Protein AF-A0AAN6YR40-F1 (afdb_monomer_lite)

Secondary structure (DSSP, 8-state):
---PPPPPPHHHHHHHHHHHHHHHHH-TTSEEEEEEEE-TTS-EEEEEEEEE-SSSS-EEEEEEEEPPPBSSHHHHHHHHHHHHHHHHHHHHHHHHHHHT-

Structure (mmCIF, N/CA/C/O backbone):
data_AF-A0AAN6YR40-F1
#
_entry.id   AF-A0AAN6YR40-F1
#
loop_
_atom_site.group_PDB
_atom_site.id
_atom_site.type_symbol
_atom_site.label_atom_id
_atom_site.label_alt_id
_atom_site.label_comp_id
_atom_site.label_asym_id
_atom_site.label_entity_id
_atom_site.label_seq_id
_atom_site.pdbx_PDB_ins_code
_atom_site.Cartn_x
_atom_site.Cartn_y
_atom_site.Cartn_z
_atom_site.occupancy
_atom_site.B_iso_or_equiv
_atom_site.auth_seq_id
_atom_site.auth_comp_id
_atom_site.auth_asym_id
_atom_site.auth_atom_id
_atom_site.pdbx_PDB_model_num
ATOM 1 N N . MET A 1 1 ? -0.798 -38.600 4.003 1.00 44.78 1 MET A N 1
ATOM 2 C CA . MET A 1 1 ? -0.277 -37.792 2.881 1.00 44.78 1 MET A CA 1
ATOM 3 C C . MET A 1 1 ? -0.179 -36.358 3.372 1.00 44.78 1 MET A C 1
ATOM 5 O O . MET A 1 1 ? -1.212 -35.741 3.584 1.00 44.78 1 MET A O 1
ATOM 9 N N . SER A 1 2 ? 1.028 -35.888 3.696 1.00 49.97 2 SER A N 1
ATOM 10 C CA . SER A 1 2 ? 1.239 -34.534 4.225 1.00 49.97 2 SER A CA 1
ATOM 11 C C . SER A 1 2 ? 1.398 -33.579 3.044 1.00 49.97 2 SER A C 1
ATOM 13 O O . SER A 1 2 ? 2.329 -33.738 2.258 1.00 49.97 2 SER A O 1
ATOM 15 N N . SER A 1 3 ? 0.455 -32.655 2.865 1.00 53.94 3 SER A N 1
ATOM 16 C CA . SER A 1 3 ? 0.518 -31.642 1.809 1.00 53.94 3 SER A CA 1
ATOM 17 C C . SER A 1 3 ? 1.596 -30.625 2.173 1.00 53.94 3 SER A C 1
ATOM 19 O O . SER A 1 3 ? 1.409 -29.832 3.093 1.00 53.94 3 SER A O 1
ATOM 21 N N . ALA A 1 4 ? 2.733 -30.653 1.478 1.00 56.28 4 ALA A N 1
ATOM 22 C CA . ALA A 1 4 ? 3.735 -29.603 1.592 1.00 56.28 4 ALA A CA 1
ATOM 23 C C . ALA A 1 4 ? 3.126 -28.293 1.068 1.00 56.28 4 ALA A C 1
ATOM 25 O O . ALA A 1 4 ? 2.738 -28.210 -0.097 1.00 56.28 4 ALA A O 1
ATOM 26 N N . ALA A 1 5 ? 2.991 -27.290 1.937 1.00 63.78 5 ALA A N 1
ATOM 27 C CA . ALA A 1 5 ? 2.541 -25.964 1.537 1.00 63.78 5 ALA A CA 1
ATOM 28 C C . ALA A 1 5 ? 3.532 -25.387 0.515 1.00 63.78 5 ALA A C 1
ATOM 30 O O . ALA A 1 5 ? 4.733 -25.308 0.779 1.00 63.78 5 ALA A O 1
ATOM 31 N N . THR A 1 6 ? 3.041 -25.017 -0.667 1.00 64.75 6 THR A N 1
ATOM 32 C CA . THR A 1 6 ? 3.847 -24.349 -1.692 1.00 64.75 6 THR A CA 1
ATOM 33 C C . THR A 1 6 ? 4.402 -23.038 -1.122 1.00 64.75 6 THR A C 1
ATOM 35 O O . THR A 1 6 ? 3.629 -22.273 -0.539 1.00 64.75 6 THR A O 1
ATOM 38 N N . PRO A 1 7 ? 5.709 -22.748 -1.267 1.00 70.94 7 PRO A N 1
ATOM 39 C CA . PRO A 1 7 ? 6.268 -21.489 -0.793 1.00 70.94 7 PRO A CA 1
ATOM 40 C C . PRO A 1 7 ? 5.571 -20.310 -1.482 1.00 70.94 7 PRO A C 1
ATOM 42 O O . PRO A 1 7 ? 5.455 -20.263 -2.708 1.00 70.94 7 PRO A O 1
ATOM 45 N N . VAL A 1 8 ? 5.083 -19.365 -0.678 1.00 72.19 8 VAL A N 1
ATOM 46 C CA . VAL A 1 8 ? 4.442 -18.138 -1.159 1.00 72.19 8 VAL A CA 1
ATOM 47 C C . VAL A 1 8 ? 5.504 -17.281 -1.847 1.00 72.19 8 VAL A C 1
ATOM 49 O O . VAL A 1 8 ? 6.566 -17.028 -1.278 1.00 72.19 8 VAL A O 1
ATOM 52 N N . SER A 1 9 ? 5.241 -16.838 -3.080 1.00 85.12 9 SER A N 1
ATOM 53 C CA . SER A 1 9 ? 6.178 -15.965 -3.789 1.00 85.12 9 SER A CA 1
ATOM 54 C C . SER A 1 9 ? 6.318 -14.617 -3.062 1.00 85.12 9 SER A C 1
ATOM 56 O O . SER A 1 9 ? 5.345 -14.133 -2.476 1.00 85.12 9 SER A O 1
ATOM 58 N N . PRO A 1 10 ? 7.487 -13.951 -3.123 1.00 80.06 10 PRO A N 1
ATOM 59 C CA . PRO A 1 10 ? 7.674 -12.643 -2.489 1.00 80.06 10 PRO A CA 1
ATOM 60 C C . PRO A 1 10 ? 6.643 -11.594 -2.932 1.00 80.06 10 PRO A C 1
ATOM 62 O O . PRO A 1 10 ? 6.196 -10.784 -2.121 1.00 80.06 10 PRO A O 1
ATOM 65 N N . ALA A 1 11 ? 6.227 -11.640 -4.202 1.00 82.56 11 ALA A N 1
ATOM 66 C CA . ALA A 1 11 ? 5.193 -10.764 -4.747 1.00 82.56 11 ALA A CA 1
ATOM 67 C C . ALA A 1 11 ? 3.823 -11.019 -4.101 1.00 82.56 11 ALA A C 1
ATOM 69 O O . ALA A 1 11 ? 3.159 -10.072 -3.684 1.00 82.56 11 ALA A O 1
ATOM 70 N N . ARG A 1 12 ? 3.433 -12.291 -3.940 1.00 85.25 12 ARG A N 1
ATOM 71 C CA . ARG A 1 12 ? 2.177 -12.659 -3.278 1.00 85.25 12 ARG A CA 1
ATOM 72 C C . ARG A 1 12 ? 2.187 -12.276 -1.800 1.00 85.25 12 ARG A C 1
ATOM 74 O O . ARG A 1 12 ? 1.244 -11.651 -1.335 1.00 85.25 12 ARG A O 1
ATOM 81 N N . ALA A 1 13 ? 3.282 -12.554 -1.095 1.00 89.69 13 ALA A N 1
ATOM 82 C CA . ALA A 1 13 ? 3.434 -12.159 0.304 1.00 89.69 13 ALA A CA 1
ATOM 83 C C . ALA A 1 13 ? 3.354 -10.633 0.488 1.00 89.69 13 ALA A C 1
ATOM 85 O O . ALA A 1 13 ? 2.843 -10.155 1.497 1.00 89.69 13 ALA A O 1
ATOM 86 N N . ARG A 1 14 ? 3.862 -9.848 -0.471 1.00 91.19 14 ARG A N 1
ATOM 87 C CA . ARG A 1 14 ? 3.738 -8.385 -0.453 1.00 91.19 14 ARG A CA 1
ATOM 88 C C . ARG A 1 14 ? 2.306 -7.925 -0.719 1.00 91.19 14 ARG A C 1
ATOM 90 O O . ARG A 1 14 ? 1.826 -7.068 0.011 1.00 91.19 14 ARG A O 1
ATOM 97 N N . ALA A 1 15 ? 1.626 -8.503 -1.706 1.00 87.56 15 ALA A N 1
ATOM 98 C CA . ALA A 1 15 ? 0.226 -8.186 -1.989 1.00 87.56 15 ALA A CA 1
ATOM 99 C C . ALA A 1 15 ? -0.674 -8.452 -0.769 1.00 87.56 15 ALA A C 1
ATOM 101 O O . ALA A 1 15 ? -1.442 -7.579 -0.375 1.00 87.56 15 ALA A O 1
ATOM 102 N N . GLU A 1 16 ? -0.494 -9.597 -0.104 1.00 91.25 16 GLU A N 1
ATOM 103 C CA . GLU A 1 16 ? -1.224 -9.955 1.121 1.00 91.25 16 GLU A CA 1
ATOM 104 C C . GLU A 1 16 ? -0.968 -8.946 2.262 1.00 91.25 16 GLU A C 1
ATOM 106 O O . GLU A 1 16 ? -1.897 -8.564 2.974 1.00 91.25 16 GLU A O 1
ATOM 111 N N . ARG A 1 17 ? 0.272 -8.448 2.419 1.00 95.19 17 ARG A N 1
ATOM 112 C CA . ARG A 1 17 ? 0.585 -7.386 3.399 1.00 95.19 17 ARG A CA 1
ATOM 113 C C . ARG A 1 17 ? -0.072 -6.054 3.056 1.00 95.19 17 ARG A C 1
ATOM 115 O O . ARG A 1 17 ? -0.612 -5.403 3.949 1.00 95.19 17 ARG A O 1
ATOM 122 N N . ILE A 1 18 ? -0.020 -5.651 1.787 1.00 94.56 18 ILE A N 1
ATOM 123 C CA . ILE A 1 18 ? -0.643 -4.415 1.305 1.00 94.56 18 ILE A CA 1
ATOM 124 C C . ILE A 1 18 ? -2.145 -4.454 1.587 1.00 94.56 18 ILE A C 1
ATOM 126 O O . ILE A 1 18 ? -2.668 -3.528 2.206 1.00 94.56 18 ILE A O 1
ATOM 130 N N . GLU A 1 19 ? -2.820 -5.542 1.221 1.00 93.12 19 GLU A N 1
ATOM 131 C CA . GLU A 1 19 ? -4.254 -5.716 1.456 1.00 93.12 19 GLU A CA 1
ATOM 132 C C . GLU A 1 19 ? -4.593 -5.672 2.954 1.00 93.12 19 GLU A C 1
ATOM 134 O O . GLU A 1 19 ? -5.484 -4.931 3.375 1.00 93.12 19 GLU A O 1
ATOM 139 N N . ALA A 1 20 ? -3.836 -6.398 3.784 1.00 95.62 20 ALA A N 1
ATOM 140 C CA . ALA A 1 20 ? -4.023 -6.395 5.233 1.00 95.62 20 ALA A CA 1
ATOM 141 C C . ALA A 1 20 ? -3.849 -4.995 5.848 1.00 95.62 20 ALA A C 1
ATOM 143 O O . ALA A 1 20 ? -4.608 -4.603 6.736 1.00 95.62 20 ALA A O 1
ATOM 144 N N . ASN A 1 21 ? -2.877 -4.212 5.374 1.00 97.81 21 ASN A N 1
ATOM 145 C CA . ASN A 1 21 ? -2.681 -2.842 5.843 1.00 97.81 21 ASN A CA 1
ATOM 146 C C . ASN A 1 21 ? -3.808 -1.907 5.380 1.00 97.81 21 ASN A C 1
ATOM 148 O O . ASN A 1 21 ? -4.268 -1.095 6.181 1.00 97.81 21 ASN A O 1
ATOM 152 N N . CYS A 1 22 ? -4.305 -2.047 4.146 1.00 96.31 22 CYS A N 1
ATOM 153 C CA . CYS A 1 22 ? -5.453 -1.273 3.657 1.00 96.31 22 CYS A CA 1
ATOM 154 C C . CYS A 1 22 ? -6.682 -1.481 4.551 1.00 96.31 22 CYS A C 1
ATOM 156 O O . CYS A 1 22 ? -7.297 -0.516 5.006 1.00 96.31 22 CYS A O 1
ATOM 158 N N . LYS A 1 23 ? -6.962 -2.741 4.885 1.00 95.31 23 LYS A N 1
ATOM 159 C CA . LYS A 1 23 ? -8.027 -3.160 5.800 1.00 95.31 23 LYS A CA 1
ATOM 160 C C . LYS A 1 23 ? -7.913 -2.534 7.190 1.00 95.31 23 LYS A C 1
ATOM 162 O O . LYS A 1 23 ? -8.883 -1.996 7.721 1.00 95.31 23 LYS A O 1
ATOM 167 N N . ILE A 1 24 ? -6.706 -2.507 7.759 1.00 96.69 24 ILE A N 1
ATOM 168 C CA . ILE A 1 24 ? -6.453 -1.849 9.051 1.00 96.69 24 ILE A CA 1
ATOM 169 C C . ILE A 1 24 ? -6.772 -0.350 8.985 1.00 96.69 24 ILE A C 1
ATOM 171 O O . ILE A 1 24 ? -7.416 0.172 9.904 1.00 96.69 24 ILE A O 1
ATOM 175 N N . ILE A 1 25 ? -6.301 0.330 7.933 1.00 97.00 25 ILE A N 1
ATOM 176 C CA . ILE A 1 25 ? -6.381 1.789 7.802 1.00 97.00 25 ILE A CA 1
ATOM 177 C C . ILE A 1 25 ? -7.814 2.234 7.505 1.00 97.00 25 ILE A C 1
ATOM 179 O O . ILE A 1 25 ? -8.336 3.113 8.190 1.00 97.00 25 ILE A O 1
ATOM 183 N N . TRP A 1 26 ? -8.448 1.640 6.495 1.00 94.88 26 TRP A N 1
ATOM 184 C CA . TRP A 1 26 ? -9.681 2.166 5.905 1.00 94.88 26 TRP A CA 1
ATOM 185 C C . TRP A 1 26 ? -10.921 1.297 6.116 1.00 94.88 26 TRP A C 1
ATOM 187 O O . TRP A 1 26 ? -12.012 1.798 5.826 1.00 94.88 26 TRP A O 1
ATOM 197 N N . GLY A 1 27 ? -10.762 0.083 6.655 1.00 93.25 27 GLY A N 1
ATOM 198 C CA . GLY A 1 27 ? -11.844 -0.841 7.005 1.00 93.25 27 GLY A CA 1
ATOM 199 C C . GLY A 1 27 ? -11.864 -2.123 6.166 1.00 93.25 27 GLY A C 1
ATOM 200 O O . GLY A 1 27 ? -11.395 -2.148 5.028 1.00 93.25 27 GLY A O 1
ATOM 201 N N . ASP A 1 28 ? -12.421 -3.189 6.739 1.00 93.06 28 ASP A N 1
ATOM 202 C CA . ASP A 1 28 ? -12.673 -4.469 6.055 1.00 93.06 28 ASP A CA 1
ATOM 203 C C . ASP A 1 28 ? -13.949 -4.445 5.192 1.00 93.06 28 ASP A C 1
ATOM 205 O O . ASP A 1 28 ? -14.197 -5.364 4.419 1.00 93.06 28 ASP A O 1
ATOM 209 N N . ASP A 1 29 ? -14.766 -3.398 5.329 1.00 89.38 29 ASP A N 1
ATOM 210 C CA . ASP A 1 29 ? -16.035 -3.186 4.626 1.00 89.38 29 ASP A CA 1
ATOM 211 C C . ASP A 1 29 ? -15.865 -2.616 3.211 1.00 89.38 29 ASP A C 1
ATOM 213 O O . ASP A 1 29 ? -16.844 -2.441 2.485 1.00 89.38 29 ASP A O 1
ATOM 217 N N . LYS A 1 30 ? -14.626 -2.312 2.816 1.00 86.38 30 LYS A N 1
ATOM 218 C CA . LYS A 1 30 ? -14.290 -1.764 1.504 1.00 86.38 30 LYS A CA 1
ATOM 219 C C . LYS A 1 30 ? -13.443 -2.741 0.721 1.00 86.38 30 LYS A C 1
ATOM 221 O O . LYS A 1 30 ? -12.596 -3.445 1.267 1.00 86.38 30 LYS A O 1
ATOM 226 N N . GLU A 1 31 ? -13.626 -2.690 -0.586 1.00 89.25 31 GLU A N 1
ATOM 227 C CA . GLU A 1 31 ? -12.746 -3.353 -1.528 1.00 89.25 31 GLU A CA 1
ATOM 228 C C . GLU A 1 31 ? -11.707 -2.377 -2.069 1.00 89.25 31 GLU A C 1
ATOM 230 O O . GLU A 1 31 ? -11.969 -1.180 -2.255 1.00 89.25 31 GLU A O 1
ATOM 235 N N . TYR A 1 32 ? -10.516 -2.911 -2.312 1.00 90.25 32 TYR A N 1
ATOM 236 C CA . TYR A 1 32 ? -9.356 -2.155 -2.743 1.00 90.25 32 TYR A CA 1
ATOM 237 C C . TYR A 1 32 ? -8.779 -2.804 -3.987 1.00 90.25 32 TYR A C 1
ATOM 239 O O . TYR A 1 32 ? -8.574 -4.015 -4.008 1.00 90.25 32 TYR A O 1
ATOM 247 N N . ASP A 1 33 ? -8.449 -1.976 -4.966 1.00 91.19 33 ASP A N 1
ATOM 248 C CA . ASP A 1 33 ? -7.614 -2.384 -6.084 1.00 91.19 33 ASP A CA 1
ATOM 249 C C . ASP A 1 33 ? -6.255 -1.700 -5.974 1.00 91.19 33 ASP A C 1
ATOM 251 O O . ASP A 1 33 ? -6.139 -0.556 -5.509 1.00 91.19 33 ASP A O 1
ATOM 255 N N . ILE A 1 34 ? -5.229 -2.402 -6.446 1.00 91.06 34 ILE A N 1
ATOM 256 C CA . ILE A 1 34 ? -3.865 -1.898 -6.506 1.00 91.06 34 ILE A CA 1
ATOM 257 C C . ILE A 1 34 ? -3.432 -1.875 -7.963 1.00 91.06 34 ILE A C 1
ATOM 259 O O . ILE A 1 34 ? -3.461 -2.898 -8.647 1.00 91.06 34 ILE A O 1
ATOM 263 N N . PHE A 1 35 ? -3.001 -0.710 -8.419 1.00 90.62 35 PHE A N 1
ATOM 264 C CA . PHE A 1 35 ? -2.527 -0.498 -9.776 1.00 90.62 35 PHE A CA 1
ATOM 265 C C . PHE A 1 35 ? -1.045 -0.169 -9.753 1.00 90.62 35 PHE A C 1
ATOM 267 O O . PHE A 1 35 ? -0.528 0.370 -8.770 1.00 90.62 35 PHE A O 1
ATOM 274 N N . HIS A 1 36 ? -0.379 -0.473 -10.858 1.00 90.38 36 HIS A N 1
ATOM 275 C CA . HIS A 1 36 ? 0.911 0.106 -11.172 1.00 90.38 36 HIS A CA 1
ATOM 276 C C . HIS A 1 36 ? 0.834 0.740 -12.555 1.00 90.38 36 HIS A C 1
ATOM 278 O O . HIS A 1 36 ? 0.207 0.200 -13.465 1.00 90.38 36 HIS A O 1
ATOM 284 N N . GLU A 1 37 ? 1.465 1.892 -12.693 1.00 91.31 37 GLU A N 1
ATOM 285 C CA . GLU A 1 37 ? 1.591 2.618 -13.945 1.00 91.31 37 GLU A CA 1
ATOM 286 C C . GLU A 1 37 ? 3.064 2.890 -14.207 1.00 91.31 37 GLU A C 1
ATOM 288 O O . GLU A 1 37 ? 3.878 2.961 -13.280 1.00 91.31 37 GLU A O 1
ATOM 293 N N . THR A 1 38 ? 3.389 3.039 -15.485 1.00 89.94 38 THR A N 1
ATOM 294 C CA . THR A 1 38 ? 4.688 3.525 -15.926 1.00 89.94 38 THR A CA 1
ATOM 295 C C . THR A 1 38 ? 4.481 4.784 -16.750 1.00 89.94 38 THR A C 1
ATOM 297 O O . THR A 1 38 ? 3.509 4.866 -17.503 1.00 89.94 38 THR A O 1
ATOM 300 N N . ASP A 1 39 ? 5.348 5.775 -16.568 1.00 83.25 39 ASP A N 1
ATOM 301 C CA . ASP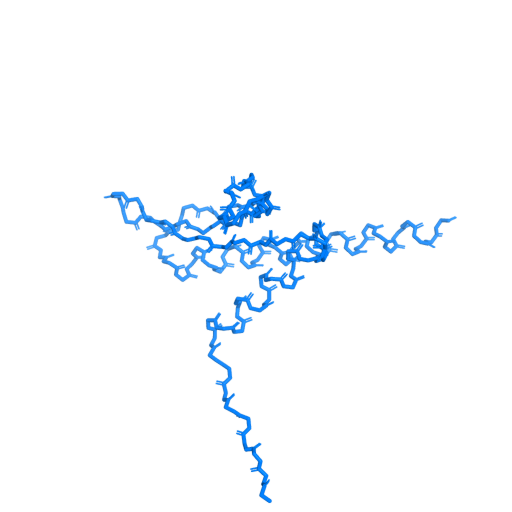 A 1 39 ? 5.351 6.959 -17.419 1.00 83.25 39 ASP A CA 1
ATOM 302 C C . ASP A 1 39 ? 6.287 6.787 -18.628 1.00 83.25 39 ASP A C 1
ATOM 304 O O . ASP A 1 39 ? 7.107 5.867 -18.696 1.00 83.25 39 ASP A O 1
ATOM 308 N N . ASP A 1 40 ? 6.184 7.709 -19.587 1.00 80.06 40 ASP A N 1
ATOM 309 C CA . ASP A 1 40 ? 7.012 7.719 -20.802 1.00 80.06 40 ASP A CA 1
ATOM 310 C C . ASP A 1 40 ? 8.518 7.939 -20.517 1.00 80.06 40 ASP A C 1
ATOM 312 O O . ASP A 1 40 ? 9.350 7.812 -21.418 1.00 80.06 40 ASP A O 1
ATOM 316 N N . TYR A 1 41 ? 8.882 8.257 -19.269 1.00 74.25 41 TYR A N 1
ATOM 317 C CA . TYR A 1 41 ? 10.252 8.447 -18.785 1.00 74.25 41 TYR A CA 1
ATOM 318 C C . TYR A 1 41 ? 10.768 7.250 -17.967 1.00 74.25 41 TYR A C 1
ATOM 320 O O . TYR A 1 41 ? 11.853 7.329 -17.387 1.00 74.25 41 TYR A O 1
ATOM 328 N N . VAL A 1 42 ? 10.049 6.120 -17.983 1.00 82.25 42 VAL A N 1
ATOM 329 C CA . VAL A 1 42 ? 10.411 4.859 -17.310 1.00 82.25 42 VAL A CA 1
ATOM 330 C C . VAL A 1 42 ? 10.421 4.982 -15.779 1.00 82.25 42 VAL A C 1
ATOM 332 O O . VAL A 1 42 ? 11.128 4.252 -15.083 1.00 82.25 42 VAL A O 1
ATOM 335 N N . TYR A 1 43 ? 9.615 5.882 -15.223 1.00 92.12 43 TYR A N 1
ATOM 336 C CA . TYR A 1 43 ? 9.265 5.833 -13.810 1.00 92.12 43 TYR A CA 1
ATOM 337 C C . TYR A 1 43 ? 8.074 4.909 -13.593 1.00 92.12 43 TYR A C 1
ATOM 339 O O . TYR A 1 43 ? 7.226 4.728 -14.465 1.00 92.12 43 TYR A O 1
ATOM 347 N N . TYR A 1 44 ? 8.024 4.326 -12.403 1.00 94.06 44 TYR A N 1
ATOM 348 C CA . TYR A 1 44 ? 6.983 3.423 -11.946 1.00 94.06 44 TYR A CA 1
ATOM 349 C C . TYR A 1 44 ? 6.285 4.029 -10.743 1.00 94.06 44 TYR A C 1
ATOM 351 O O . TYR A 1 44 ? 6.922 4.578 -9.840 1.00 94.06 44 TYR A O 1
ATOM 359 N N . ILE A 1 45 ? 4.969 3.895 -10.716 1.00 94.69 45 ILE A N 1
ATOM 360 C CA . ILE A 1 45 ? 4.125 4.343 -9.617 1.00 94.69 45 ILE A CA 1
ATOM 361 C C . ILE A 1 45 ? 3.192 3.196 -9.267 1.00 94.69 45 ILE A C 1
ATOM 363 O O . ILE A 1 45 ? 2.591 2.603 -10.157 1.00 94.69 45 ILE A O 1
ATOM 367 N N . CYS A 1 46 ? 3.023 2.912 -7.979 1.00 95.44 46 CYS A N 1
ATOM 368 C CA . CYS A 1 46 ? 1.973 2.026 -7.493 1.00 95.44 46 CYS A CA 1
ATOM 369 C C . CYS A 1 46 ? 0.976 2.825 -6.656 1.00 95.44 46 CYS A C 1
ATOM 371 O O . CYS A 1 46 ? 1.369 3.675 -5.856 1.00 95.44 46 CYS A O 1
ATOM 373 N N . TYR A 1 47 ? -0.316 2.546 -6.794 1.00 95.00 47 TYR A N 1
ATOM 374 C CA . TYR A 1 47 ? -1.342 3.219 -6.005 1.00 95.00 47 TYR A CA 1
ATOM 375 C C . TYR A 1 47 ? -2.487 2.293 -5.624 1.00 95.00 47 TYR A C 1
ATOM 377 O O . TYR A 1 47 ? -2.825 1.352 -6.340 1.00 95.00 47 TYR A O 1
ATOM 385 N N . VAL A 1 48 ? -3.091 2.588 -4.475 1.00 95.12 48 VAL A N 1
ATOM 386 C CA . VAL A 1 48 ? -4.299 1.923 -3.983 1.00 95.12 48 VAL A CA 1
ATOM 387 C C . VAL A 1 48 ? -5.483 2.840 -4.210 1.00 95.12 48 VAL A C 1
ATOM 389 O O . VAL A 1 48 ? -5.441 4.027 -3.870 1.00 95.12 48 VAL A O 1
ATOM 392 N N . ARG A 1 49 ? -6.574 2.274 -4.710 1.00 94.19 49 ARG A N 1
ATOM 393 C CA . ARG A 1 49 ? -7.872 2.941 -4.794 1.00 94.19 49 ARG A CA 1
ATOM 394 C C . ARG A 1 49 ? -8.952 2.099 -4.136 1.00 94.19 49 ARG A C 1
ATOM 396 O O . ARG A 1 49 ? -8.819 0.884 -4.024 1.00 94.19 49 ARG A O 1
ATOM 403 N N . THR A 1 50 ? -10.046 2.745 -3.754 1.00 91.06 50 THR A N 1
ATOM 404 C CA . THR A 1 50 ? -11.276 2.007 -3.423 1.00 91.06 50 THR A CA 1
ATOM 405 C C . THR A 1 50 ? -11.987 1.534 -4.684 1.00 91.06 50 THR A C 1
ATOM 407 O O . THR A 1 50 ? -11.902 2.178 -5.734 1.00 91.06 50 THR A O 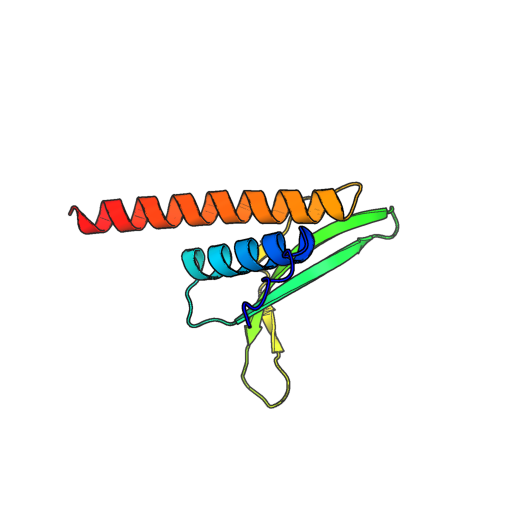1
ATOM 410 N N . ILE A 1 51 ? -12.731 0.443 -4.554 1.00 88.62 51 ILE A N 1
ATOM 411 C CA . ILE A 1 51 ? -13.677 -0.028 -5.559 1.00 88.62 51 ILE A CA 1
ATOM 412 C C . ILE A 1 51 ? -15.090 0.352 -5.123 1.00 88.62 51 ILE A C 1
ATOM 414 O O . ILE A 1 51 ? -15.483 0.137 -3.976 1.00 88.62 51 ILE A O 1
ATOM 418 N N . ILE A 1 52 ? -15.873 0.915 -6.042 1.00 84.19 52 ILE A N 1
ATOM 419 C CA . ILE A 1 52 ? -17.276 1.245 -5.807 1.00 84.19 52 ILE A CA 1
ATOM 420 C C . ILE A 1 52 ? -18.140 0.177 -6.483 1.00 84.19 52 ILE A C 1
ATOM 422 O O . ILE A 1 52 ? -18.430 0.244 -7.678 1.00 84.19 52 ILE A O 1
ATOM 426 N N . GLN A 1 53 ? -18.598 -0.807 -5.709 1.00 78.38 53 GLN A N 1
ATOM 427 C CA . GLN A 1 53 ? -19.537 -1.820 -6.194 1.00 78.38 53 GLN A CA 1
ATOM 428 C C . GLN A 1 53 ? -20.977 -1.286 -6.213 1.00 78.38 53 GLN A C 1
ATOM 430 O O . GLN A 1 53 ? -21.791 -1.595 -5.346 1.00 78.38 53 GLN A O 1
ATOM 435 N N . LYS A 1 54 ? -21.305 -0.442 -7.196 1.00 71.38 54 LYS A N 1
ATOM 436 C CA . LYS A 1 54 ? -22.688 0.029 -7.409 1.00 71.38 54 LYS A CA 1
ATOM 437 C C . LYS A 1 54 ? -23.451 -0.789 -8.445 1.00 71.38 54 LYS A C 1
ATOM 439 O O . LYS A 1 54 ? -24.671 -0.858 -8.365 1.00 71.38 54 LYS A O 1
ATOM 444 N N . ASN A 1 55 ? -22.745 -1.401 -9.393 1.00 72.00 55 ASN A N 1
ATOM 445 C CA . ASN A 1 55 ? -23.321 -2.068 -10.557 1.00 72.00 55 ASN A CA 1
ATOM 446 C C . ASN A 1 55 ? -22.584 -3.381 -10.871 1.00 72.00 55 ASN A C 1
ATOM 448 O O . ASN A 1 55 ? -21.601 -3.730 -10.224 1.00 72.00 55 ASN A O 1
ATOM 452 N N . ARG A 1 56 ? -23.040 -4.095 -11.914 1.00 76.56 56 ARG A N 1
ATOM 453 C CA . ARG A 1 56 ? -22.410 -5.327 -12.437 1.00 76.56 56 ARG A CA 1
ATOM 454 C C . ARG A 1 56 ? -20.919 -5.162 -12.768 1.00 76.56 56 ARG A C 1
ATOM 456 O O . ARG A 1 56 ? -20.199 -6.156 -12.785 1.00 76.56 56 ARG A O 1
ATOM 463 N N . PHE A 1 57 ? -20.482 -3.935 -13.043 1.00 78.06 57 PHE A N 1
ATOM 464 C CA . PHE A 1 57 ? -19.082 -3.590 -13.240 1.00 78.06 57 PHE A CA 1
ATOM 465 C C . PHE A 1 57 ? -18.643 -2.663 -12.101 1.00 78.06 57 PHE A C 1
ATOM 467 O O . PHE A 1 57 ? -19.328 -1.665 -11.862 1.00 78.06 57 PHE A O 1
ATOM 474 N N . PRO A 1 58 ? -17.567 -3.008 -11.375 1.00 81.31 58 PRO A N 1
ATOM 475 C CA . PRO A 1 58 ? -17.045 -2.169 -10.308 1.00 81.31 58 PRO A CA 1
ATOM 476 C C . PRO A 1 58 ? -16.569 -0.829 -10.866 1.00 81.31 58 PRO A C 1
ATOM 478 O O . PRO A 1 58 ? -15.800 -0.789 -11.828 1.00 81.31 58 PRO A O 1
ATOM 481 N N . ASP A 1 59 ? -17.020 0.263 -10.248 1.00 85.38 59 ASP A N 1
ATOM 482 C CA . ASP A 1 59 ? -16.598 1.597 -10.642 1.00 85.38 59 ASP A CA 1
ATOM 483 C C . ASP A 1 59 ? -15.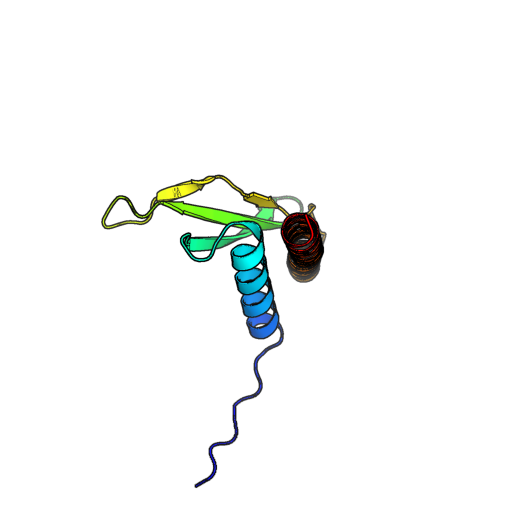293 1.987 -9.927 1.00 85.38 59 ASP A C 1
ATOM 485 O O . ASP A 1 59 ? -15.128 1.745 -8.722 1.00 85.38 59 ASP A O 1
ATOM 489 N N . PRO A 1 60 ? -14.373 2.642 -10.650 1.00 85.25 60 PRO A N 1
ATOM 490 C CA . PRO A 1 60 ? -13.112 3.117 -10.108 1.00 85.25 60 PRO A CA 1
ATOM 491 C C . PRO A 1 60 ? -13.333 4.209 -9.038 1.00 85.25 60 PRO A C 1
ATOM 493 O O . PRO A 1 60 ? -13.722 5.331 -9.356 1.00 85.25 60 PRO A O 1
ATOM 496 N N . GLY A 1 61 ? -13.061 3.912 -7.761 1.00 88.19 61 GLY A N 1
ATOM 497 C CA . GLY A 1 61 ? -13.177 4.866 -6.646 1.00 88.19 61 GLY A CA 1
ATOM 498 C C . GLY A 1 61 ? -11.948 5.772 -6.465 1.00 88.19 61 GLY A C 1
ATOM 499 O O . GLY A 1 61 ? -10.994 5.681 -7.245 1.00 88.19 61 GLY A O 1
ATOM 500 N N . PRO A 1 62 ? -11.934 6.667 -5.456 1.00 91.81 62 PRO A N 1
ATOM 501 C CA . PRO A 1 62 ? -10.807 7.565 -5.195 1.00 91.81 62 PRO A CA 1
ATOM 502 C C . PRO A 1 62 ? -9.499 6.821 -4.898 1.00 91.81 62 PRO A C 1
ATOM 504 O O . PRO A 1 62 ? -9.506 5.765 -4.253 1.00 91.81 62 PRO A O 1
ATOM 507 N N . VAL A 1 63 ? -8.384 7.424 -5.326 1.00 94.62 63 VAL A N 1
ATOM 508 C CA . VAL A 1 63 ? -7.025 7.035 -4.922 1.00 94.62 63 VAL A CA 1
ATOM 509 C C . VAL A 1 63 ? -6.840 7.379 -3.446 1.00 94.62 63 VAL A C 1
ATOM 511 O O . VAL A 1 63 ? -7.127 8.497 -3.021 1.00 94.62 63 VAL A O 1
ATOM 514 N N . LEU A 1 64 ? -6.386 6.404 -2.664 1.00 95.62 64 LEU A N 1
ATOM 515 C CA . LEU A 1 64 ? -6.184 6.536 -1.222 1.00 95.62 64 LEU A CA 1
ATOM 516 C C . LEU A 1 64 ? -4.729 6.832 -0.870 1.00 95.62 64 LEU A C 1
ATOM 518 O O . LEU A 1 64 ? -4.449 7.606 0.042 1.00 95.62 64 LEU A O 1
ATOM 522 N N . VAL A 1 65 ? -3.807 6.186 -1.580 1.00 96.38 65 VAL A N 1
ATOM 523 C CA . VAL A 1 65 ? -2.366 6.354 -1.411 1.00 96.38 65 VAL A CA 1
ATOM 524 C C . VAL A 1 65 ? -1.665 5.999 -2.713 1.00 96.38 65 VAL A C 1
ATOM 526 O O . VAL A 1 65 ? -2.118 5.128 -3.456 1.00 96.38 65 VAL A O 1
ATOM 529 N N . GLN A 1 66 ? -0.549 6.666 -2.966 1.00 96.25 66 GLN A N 1
ATOM 530 C CA . GLN A 1 66 ? 0.292 6.476 -4.135 1.00 96.25 66 GLN A CA 1
ATOM 531 C C . GLN A 1 66 ? 1.757 6.503 -3.684 1.00 96.25 66 GLN A C 1
ATOM 533 O O . GLN A 1 66 ? 2.121 7.316 -2.831 1.00 96.25 66 GLN A O 1
ATOM 538 N N . SER A 1 67 ? 2.585 5.615 -4.234 1.00 96.19 67 SER A N 1
ATOM 539 C CA . SER A 1 67 ? 4.035 5.656 -4.045 1.00 96.19 67 SER A CA 1
ATOM 540 C C . SER A 1 67 ? 4.638 6.901 -4.711 1.00 96.19 67 SER A C 1
ATOM 542 O O . SER A 1 67 ? 4.049 7.473 -5.630 1.00 96.19 67 SER A O 1
ATOM 544 N N . PRO A 1 68 ? 5.858 7.308 -4.339 1.00 94.56 68 PRO A N 1
ATOM 545 C CA . PRO A 1 68 ? 6.650 8.180 -5.197 1.00 94.56 68 PRO A CA 1
ATOM 546 C C . PRO A 1 68 ? 6.838 7.568 -6.596 1.00 94.56 68 PRO A C 1
ATOM 548 O O . PRO A 1 68 ? 6.664 6.361 -6.788 1.00 94.56 68 PRO A O 1
ATOM 551 N N . MET A 1 69 ? 7.239 8.402 -7.555 1.00 94.12 69 MET A N 1
ATOM 552 C CA . MET A 1 69 ? 7.807 7.928 -8.817 1.00 94.12 69 MET A CA 1
ATOM 553 C C . MET A 1 69 ? 9.138 7.235 -8.519 1.00 94.12 69 MET A C 1
ATOM 555 O O . MET A 1 69 ? 10.057 7.857 -7.983 1.00 94.12 69 MET A O 1
ATOM 559 N N . CYS A 1 70 ? 9.234 5.948 -8.836 1.00 94.75 70 CYS A N 1
ATOM 560 C CA . CYS A 1 70 ? 10.423 5.139 -8.594 1.00 94.75 70 CYS A CA 1
ATOM 561 C C . CYS A 1 70 ? 11.073 4.717 -9.918 1.00 94.75 70 CYS A C 1
ATOM 563 O O . CYS A 1 70 ? 10.362 4.503 -10.896 1.00 94.75 70 CYS A O 1
ATOM 565 N N . PRO A 1 71 ? 12.404 4.551 -9.972 1.00 94.31 71 PRO A N 1
ATOM 566 C CA . PRO A 1 71 ? 13.087 4.131 -11.196 1.00 94.31 71 PRO A CA 1
ATOM 567 C C . PRO A 1 71 ? 12.886 2.641 -11.523 1.00 94.31 71 PRO A C 1
ATOM 569 O O . PRO A 1 71 ? 13.307 2.179 -12.582 1.00 94.31 71 PRO A O 1
ATOM 572 N N . SER A 1 72 ? 12.235 1.873 -10.642 1.00 93.38 72 SER A N 1
ATOM 573 C CA . SER A 1 72 ? 11.835 0.492 -10.907 1.00 93.38 72 SER A CA 1
ATOM 574 C C . SER A 1 72 ? 10.472 0.137 -10.309 1.00 93.38 72 SER A C 1
ATOM 576 O O . SER A 1 72 ? 10.063 0.661 -9.269 1.00 93.38 72 SER A O 1
ATOM 578 N N . GLU A 1 73 ? 9.792 -0.829 -10.933 1.00 92.88 73 GLU A N 1
ATOM 579 C CA . GLU A 1 73 ? 8.520 -1.371 -10.438 1.00 92.88 73 GLU A CA 1
ATOM 580 C C . GLU A 1 73 ? 8.671 -1.936 -9.016 1.00 92.88 73 GLU A C 1
ATOM 582 O O . GLU A 1 73 ? 7.840 -1.714 -8.136 1.00 92.88 73 GLU A O 1
ATOM 587 N N . ALA A 1 74 ? 9.775 -2.644 -8.761 1.00 93.06 74 ALA A N 1
ATOM 588 C CA . ALA A 1 74 ? 10.051 -3.252 -7.465 1.00 93.06 74 ALA A CA 1
ATOM 589 C C . ALA A 1 74 ? 10.190 -2.212 -6.342 1.00 93.06 74 ALA A C 1
ATOM 591 O O . ALA A 1 74 ? 9.730 -2.458 -5.222 1.00 93.06 74 ALA A O 1
ATOM 592 N N . GLU A 1 75 ? 10.798 -1.061 -6.629 1.00 94.81 75 GLU A N 1
ATOM 593 C CA . GLU A 1 75 ? 10.892 0.050 -5.683 1.00 94.81 75 GLU A CA 1
ATOM 594 C C . GLU A 1 75 ? 9.534 0.709 -5.453 1.00 94.81 75 GLU A C 1
ATOM 596 O O . GLU A 1 75 ? 9.177 0.909 -4.295 1.00 94.81 75 GLU A O 1
ATOM 601 N N . ALA A 1 76 ? 8.736 0.941 -6.502 1.00 95.69 76 ALA A N 1
ATOM 602 C CA . ALA A 1 76 ? 7.392 1.513 -6.366 1.00 95.69 76 ALA A CA 1
ATOM 603 C C . ALA A 1 76 ? 6.508 0.663 -5.439 1.00 95.69 76 ALA A C 1
ATOM 605 O O . ALA A 1 76 ? 5.906 1.162 -4.483 1.00 95.69 76 ALA A O 1
ATOM 606 N N . TRP A 1 77 ? 6.522 -0.657 -5.641 1.00 95.56 77 TRP A N 1
ATOM 607 C CA . TRP A 1 77 ? 5.839 -1.606 -4.766 1.00 95.56 77 TRP A CA 1
ATOM 608 C C . TRP A 1 77 ? 6.371 -1.602 -3.330 1.00 95.56 77 TRP A C 1
ATOM 610 O O . TRP A 1 77 ? 5.609 -1.791 -2.380 1.00 95.56 77 TRP A O 1
ATOM 620 N N . THR A 1 78 ? 7.683 -1.441 -3.162 1.00 95.62 78 THR A N 1
ATOM 621 C CA . THR A 1 78 ? 8.333 -1.431 -1.847 1.00 95.62 78 THR A CA 1
ATOM 622 C C . THR A 1 78 ? 7.978 -0.168 -1.068 1.00 95.62 78 THR A C 1
ATOM 624 O O . THR A 1 78 ? 7.681 -0.252 0.123 1.00 95.62 78 THR A O 1
ATOM 627 N N . GLU A 1 79 ? 7.965 0.991 -1.724 1.00 97.25 79 GLU A N 1
ATOM 628 C CA . GLU A 1 79 ? 7.546 2.249 -1.107 1.00 97.25 79 GLU A CA 1
ATOM 629 C C . GLU A 1 79 ? 6.060 2.228 -0.745 1.00 97.25 79 GLU A C 1
ATOM 631 O O . GLU A 1 79 ? 5.702 2.613 0.369 1.00 97.25 79 GLU A O 1
ATOM 636 N N . LEU A 1 80 ? 5.203 1.673 -1.608 1.00 97.50 80 LEU A N 1
ATOM 637 C CA . LEU A 1 80 ? 3.784 1.508 -1.293 1.00 97.50 80 LEU A CA 1
ATOM 638 C C . LEU A 1 80 ? 3.562 0.643 -0.035 1.00 97.50 80 LEU A C 1
ATOM 640 O O . LEU A 1 80 ? 2.824 1.049 0.865 1.00 97.50 80 LEU A O 1
ATOM 644 N N . ASP A 1 81 ? 4.225 -0.518 0.063 1.00 97.56 81 ASP A N 1
ATOM 645 C CA . ASP A 1 81 ? 4.137 -1.414 1.233 1.00 97.56 81 ASP A CA 1
ATOM 646 C C . ASP A 1 81 ? 4.593 -0.698 2.521 1.00 97.56 81 ASP A C 1
ATOM 648 O O . ASP A 1 81 ? 3.908 -0.750 3.545 1.00 97.56 81 ASP A O 1
ATOM 652 N N . LYS A 1 82 ? 5.699 0.063 2.468 1.00 97.25 82 LYS A N 1
ATOM 653 C CA . LYS A 1 82 ? 6.199 0.852 3.612 1.00 97.25 82 LYS A CA 1
ATOM 654 C C . LYS A 1 82 ? 5.208 1.922 4.062 1.00 97.25 82 LYS A C 1
ATOM 656 O O . LYS A 1 82 ? 4.940 2.033 5.260 1.00 97.25 82 LYS A O 1
ATOM 661 N N . MET A 1 83 ? 4.670 2.709 3.131 1.00 97.69 83 MET A N 1
ATOM 662 C CA . MET A 1 83 ? 3.714 3.776 3.445 1.00 97.69 83 MET A CA 1
ATOM 663 C C . MET A 1 83 ? 2.470 3.210 4.134 1.00 97.69 83 MET A C 1
ATOM 665 O O . MET A 1 83 ? 2.031 3.730 5.163 1.00 97.69 83 MET A O 1
ATOM 669 N N . LEU A 1 84 ? 1.949 2.097 3.619 1.00 98.12 84 LEU A N 1
ATOM 670 C CA . LEU A 1 84 ? 0.808 1.398 4.201 1.00 98.12 84 LEU A CA 1
ATOM 671 C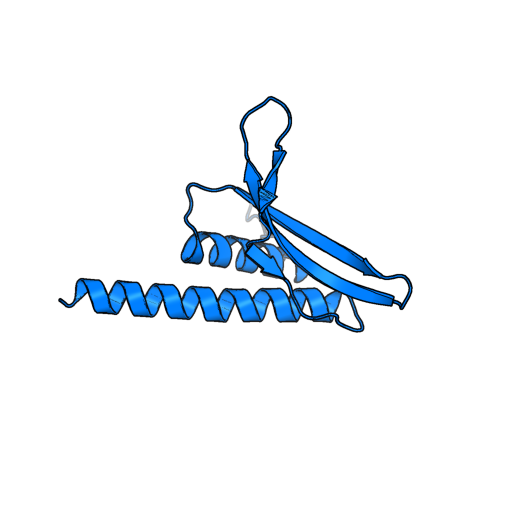 C . LEU A 1 84 ? 1.133 0.787 5.568 1.00 98.12 84 LEU A C 1
ATOM 673 O O . LEU A 1 84 ? 0.322 0.890 6.486 1.00 98.12 84 LEU A O 1
ATOM 677 N N . ALA A 1 85 ? 2.320 0.210 5.752 1.00 98.19 85 ALA A N 1
ATOM 678 C CA . ALA A 1 85 ? 2.741 -0.319 7.048 1.00 98.19 85 ALA A CA 1
ATOM 679 C C . ALA A 1 85 ? 2.821 0.783 8.120 1.00 98.19 85 ALA A C 1
ATOM 681 O O . ALA A 1 85 ? 2.369 0.588 9.253 1.00 98.19 85 ALA A O 1
ATOM 682 N N . ILE A 1 86 ? 3.348 1.959 7.762 1.00 98.19 86 ILE A N 1
ATOM 683 C CA . ILE A 1 86 ? 3.401 3.130 8.648 1.00 98.19 86 ILE A CA 1
ATOM 684 C C . ILE A 1 86 ? 1.983 3.612 8.978 1.00 98.19 86 ILE A C 1
ATOM 686 O O . ILE A 1 86 ? 1.657 3.795 10.153 1.00 98.19 86 ILE A O 1
ATOM 690 N N . GLY A 1 87 ? 1.122 3.762 7.969 1.00 97.56 87 GLY A N 1
ATOM 691 C CA . GLY A 1 87 ? -0.273 4.165 8.161 1.00 97.56 87 GLY A CA 1
ATOM 692 C C . GLY A 1 87 ? -1.034 3.208 9.081 1.00 97.56 87 GLY A C 1
ATOM 693 O O . GLY A 1 87 ? -1.664 3.640 10.046 1.00 97.56 87 GLY A O 1
ATOM 694 N N . ALA A 1 88 ? -0.906 1.900 8.852 1.00 98.06 88 ALA A N 1
ATOM 695 C CA . ALA A 1 88 ? -1.542 0.867 9.664 1.00 98.06 88 ALA A CA 1
ATOM 696 C C . ALA A 1 88 ? -1.053 0.893 11.119 1.00 98.06 88 ALA A C 1
ATOM 698 O O . ALA A 1 88 ? -1.854 0.755 12.047 1.00 98.06 88 ALA A O 1
ATOM 699 N N . LYS A 1 89 ? 0.251 1.109 11.340 1.00 98.06 89 LYS A N 1
ATOM 700 C CA . LYS A 1 89 ? 0.820 1.274 12.684 1.00 98.06 89 LYS A CA 1
ATOM 701 C C . LYS A 1 89 ? 0.225 2.489 13.400 1.00 98.06 89 LYS A C 1
ATOM 703 O O . LYS A 1 89 ? -0.150 2.369 14.564 1.00 98.06 89 LYS A O 1
ATOM 708 N N . ASN A 1 90 ? 0.104 3.621 12.709 1.00 97.50 90 ASN A N 1
ATOM 709 C CA . ASN A 1 90 ? -0.452 4.848 13.282 1.00 97.50 90 ASN A CA 1
ATOM 710 C C . ASN A 1 90 ? -1.927 4.675 13.664 1.00 97.50 90 ASN A C 1
ATOM 712 O O . ASN A 1 90 ? -2.304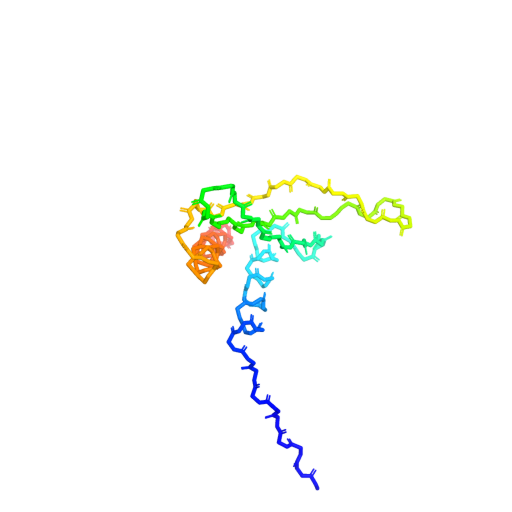 5.005 14.783 1.00 97.50 90 ASN A O 1
ATOM 716 N N . VAL A 1 91 ? -2.742 4.080 12.787 1.00 97.12 91 VAL A N 1
ATOM 717 C CA . VAL A 1 91 ? -4.165 3.823 13.069 1.00 97.12 91 VAL A CA 1
ATOM 718 C C . VAL A 1 91 ? -4.345 2.892 14.269 1.00 97.12 91 VAL A C 1
ATOM 720 O O . VAL A 1 91 ? -5.201 3.147 15.116 1.00 97.12 91 VAL A O 1
ATOM 723 N N . LYS A 1 92 ? -3.528 1.836 14.385 1.00 96.25 92 LYS A N 1
ATOM 724 C CA . LYS A 1 92 ? -3.552 0.948 15.560 1.00 96.25 92 LYS A CA 1
ATOM 725 C C . LYS A 1 92 ? -3.228 1.710 16.845 1.00 96.25 92 LYS A C 1
ATOM 727 O O . LYS A 1 92 ? -4.004 1.643 17.790 1.00 96.25 92 LYS A O 1
ATOM 732 N N . ALA A 1 93 ? -2.145 2.488 16.844 1.00 95.62 93 ALA A N 1
ATOM 733 C CA . ALA A 1 93 ? -1.746 3.281 18.004 1.00 95.62 93 ALA A CA 1
ATOM 734 C C . ALA A 1 93 ? -2.830 4.290 18.427 1.00 95.62 93 ALA A C 1
ATOM 736 O O . ALA A 1 93 ? -3.115 4.425 19.617 1.00 95.62 93 ALA A O 1
ATOM 737 N N . SER A 1 94 ? -3.479 4.957 17.466 1.00 95.19 94 SER A N 1
ATOM 738 C CA . SER A 1 94 ? -4.599 5.862 17.745 1.00 95.19 94 SER A CA 1
ATOM 739 C C . SER A 1 94 ? -5.777 5.134 18.397 1.00 95.19 94 SER A C 1
ATOM 741 O O . SER A 1 94 ? -6.233 5.564 19.454 1.00 95.19 94 SER A O 1
ATOM 743 N N . ARG A 1 95 ? -6.214 3.995 17.844 1.00 93.06 95 ARG A N 1
ATOM 744 C CA . ARG A 1 95 ? -7.327 3.200 18.401 1.00 93.06 95 ARG A CA 1
ATOM 745 C C . ARG A 1 95 ? -7.033 2.685 19.809 1.00 93.06 95 ARG A C 1
ATOM 747 O O . ARG A 1 95 ? -7.921 2.678 20.659 1.00 93.06 95 ARG A O 1
ATOM 754 N N . ASP A 1 96 ? -5.798 2.273 20.073 1.00 91.81 96 ASP A N 1
ATOM 755 C CA . ASP A 1 96 ? -5.395 1.822 21.406 1.00 91.81 96 ASP A CA 1
ATOM 756 C C . ASP A 1 96 ? -5.420 2.978 22.414 1.00 91.81 96 ASP A 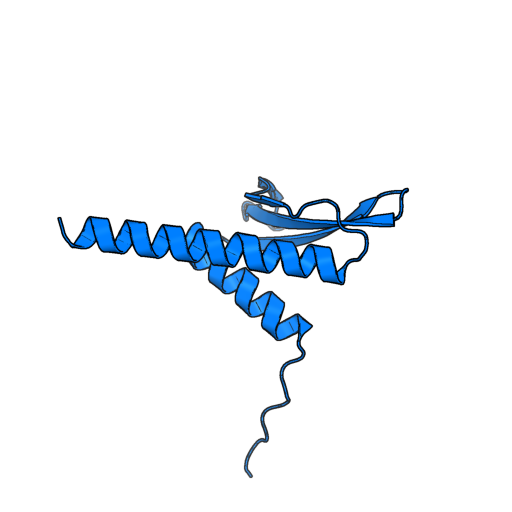C 1
ATOM 758 O O . ASP A 1 96 ? -5.884 2.803 23.540 1.00 91.81 96 ASP A O 1
ATOM 762 N N . SER A 1 97 ? -5.001 4.179 21.997 1.00 90.69 97 SER A N 1
ATOM 763 C CA . SER A 1 97 ? -5.055 5.379 22.841 1.00 90.69 97 SER A CA 1
ATOM 764 C C . SER A 1 97 ? -6.482 5.839 23.160 1.00 90.69 97 SER A C 1
ATOM 766 O O . SER A 1 97 ? -6.720 6.415 24.218 1.00 90.69 97 SER A O 1
ATOM 768 N N . GLU A 1 98 ? -7.441 5.585 22.267 1.00 88.56 98 GLU A N 1
ATOM 769 C CA . GLU A 1 98 ? -8.859 5.899 22.478 1.00 88.56 98 GLU A CA 1
ATOM 770 C C . GLU A 1 98 ? -9.526 4.917 23.443 1.00 88.56 98 GLU A C 1
ATOM 772 O O . GLU A 1 98 ? -10.358 5.329 24.240 1.00 88.56 98 GLU A O 1
ATOM 777 N N . ARG A 1 99 ? -9.134 3.637 23.421 1.00 83.44 99 ARG A N 1
ATOM 778 C CA . ARG A 1 99 ? -9.673 2.594 24.317 1.00 83.44 99 ARG A CA 1
ATOM 779 C C . ARG A 1 99 ? -9.250 2.739 25.778 1.00 83.44 99 ARG A C 1
ATOM 781 O O . ARG A 1 99 ? -9.853 2.114 26.642 1.00 83.44 99 ARG A O 1
ATOM 788 N N . GLN A 1 100 ? -8.182 3.485 26.037 1.00 71.94 100 GLN A N 1
ATOM 789 C CA . GLN A 1 100 ? -7.653 3.724 27.383 1.00 71.94 100 GLN A CA 1
ATOM 790 C C . GLN A 1 100 ? -8.263 4.964 28.058 1.00 71.94 100 GLN A C 1
ATOM 792 O O . GLN A 1 100 ? -7.886 5.275 29.188 1.00 71.94 100 GLN A O 1
ATOM 797 N N . LYS A 1 101 ? -9.159 5.677 27.369 1.00 62.12 101 LYS A N 1
ATOM 798 C CA . LYS A 1 101 ? -9.901 6.830 27.891 1.00 62.12 101 LYS A CA 1
ATOM 799 C C . LYS A 1 101 ? -11.279 6.401 28.376 1.00 62.12 101 LYS A C 1
ATOM 801 O O . LYS A 1 101 ? -11.724 6.997 29.378 1.00 62.12 101 LYS A O 1
#

pLDDT: mean 88.33, std 11.22, range [44.78, 98.19]

Organism: NCBI:txid2074819

Radius of gyration: 16.28 Å; chains: 1; bounding box: 36×46×49 Å

Foldseek 3Di:
DDDDPDDQDPVRVLVVLLVVLCCLQPHPPWDKDKDWDADPVQWIKIWIFTWDPPDPDTDTHDTDDMAPGHNDNVVNSVRSSVVSVVSSVVSVVVVVVVVVD

Sequence (101 aa):
MSSAATPVSPARARAERIEANCKIIWGDDKEYDIFHETDDYVYYICYVRTIIQKNRFPDPGPVLVQSPMCPSEAEAWTELDKMLAIGAKNVKASRDSERQK